Protein AF-A0A9P6AVG4-F1 (afdb_monomer)

pLDDT: mean 86.4, std 8.01, range [56.22, 94.56]

Sequence (54 aa):
HPFFSHLVALLSACESPGHTPPPQYTGPTDWLTDAIERSIHNLAARAYQAEHSL

Organism: NCBI:txid1448309

Foldseek 3Di:
DLLVVLVVQQVVCLVDPDPDDRDDDPDDDDPVSVVVVVVSVVVSVVVVVVVVVD

Solvent-accessible surface area (backbone atoms only — not comparable to full-atom values): 3402 Å² total; per-residue (Å²): 109,79,63,57,60,48,50,52,51,37,51,54,33,71,71,42,94,68,89,58,76,66,73,80,84,86,67,95,79,50,77,64,55,55,53,50,54,53,51,50,52,57,48,53,53,49,51,54,50,57,65,75,72,110

Secondary structure (DSSP, 8-state):
-HHHHHHHHHHHHHHSSS-PPPPPP-S---HHHHHHHHHHHHHHHHHHHHHHT-

Nearest PDB structures (foldseek):
  4nrj-assembly1_D  TM=4.315E-01  e=3.143E+00  Influenza B virus (B/Lee/1940)
  4l6y-assembly1_A  TM=4.312E-01  e=9.505E+00  Homo sapiens

Radius of gyration: 12.06 Å; Cα contacts (8 Å, |Δi|>4): 18; chains: 1; bounding box: 28×20×34 Å

Mean predicted aligned error: 4.4 Å

Structure (mmCIF, N/CA/C/O backbone):
data_AF-A0A9P6AVG4-F1
#
_entry.id   AF-A0A9P6AVG4-F1
#
loop_
_atom_site.group_PDB
_atom_site.id
_atom_site.type_symbol
_atom_site.label_atom_id
_atom_site.label_alt_id
_atom_site.label_comp_id
_atom_site.label_asym_id
_atom_site.label_entity_id
_atom_site.label_seq_id
_atom_site.pdbx_PDB_ins_code
_atom_site.Cartn_x
_atom_site.Cartn_y
_atom_site.Cartn_z
_atom_site.occupancy
_atom_site.B_iso_or_equiv
_atom_site.auth_seq_id
_atom_site.auth_comp_id
_atom_site.auth_asym_id
_atom_site.auth_atom_id
_atom_site.pdbx_PDB_model_num
ATOM 1 N N . HIS A 1 1 ? 13.006 4.847 -9.494 1.00 71.00 1 HIS A N 1
ATOM 2 C CA . HIS A 1 1 ? 11.862 4.311 -10.260 1.00 71.00 1 HIS A CA 1
ATOM 3 C C . HIS A 1 1 ? 10.647 5.192 -10.025 1.00 71.00 1 HIS A C 1
ATOM 5 O O . HIS A 1 1 ? 10.386 5.485 -8.863 1.00 71.00 1 HIS A O 1
ATOM 11 N N . PRO A 1 2 ? 9.912 5.600 -11.075 1.00 82.00 2 PRO A N 1
ATOM 12 C CA . PRO A 1 2 ? 8.734 6.470 -10.946 1.00 82.00 2 PRO A CA 1
ATOM 13 C C . PRO A 1 2 ? 7.661 5.884 -10.013 1.00 82.00 2 PRO A C 1
ATOM 15 O O . PRO A 1 2 ? 6.996 6.627 -9.299 1.00 82.00 2 PRO A O 1
ATOM 18 N N . PHE A 1 3 ? 7.560 4.553 -9.948 1.00 89.44 3 PHE A N 1
ATOM 19 C CA . PHE A 1 3 ? 6.660 3.859 -9.029 1.00 89.44 3 PHE A CA 1
ATOM 20 C C . PHE A 1 3 ? 7.005 4.066 -7.544 1.00 89.44 3 PHE A C 1
ATOM 22 O O . PHE A 1 3 ? 6.103 4.190 -6.731 1.00 89.44 3 PHE A O 1
ATOM 29 N N . PHE A 1 4 ? 8.284 4.178 -7.157 1.00 90.75 4 PHE A N 1
ATOM 30 C CA . PHE A 1 4 ? 8.635 4.381 -5.741 1.00 90.75 4 PHE A CA 1
ATOM 31 C C . PHE A 1 4 ? 8.200 5.749 -5.220 1.00 90.75 4 PHE A C 1
ATOM 33 O O . PHE A 1 4 ? 7.736 5.849 -4.091 1.00 90.75 4 PHE A O 1
ATOM 40 N N . SER A 1 5 ? 8.301 6.795 -6.040 1.00 91.75 5 SER A N 1
ATOM 41 C CA . SER A 1 5 ? 7.787 8.117 -5.671 1.00 91.75 5 SER A CA 1
ATOM 42 C C . SER A 1 5 ? 6.267 8.095 -5.501 1.00 91.75 5 SER A C 1
ATOM 44 O O . SER A 1 5 ? 5.752 8.685 -4.555 1.00 91.75 5 SER A O 1
ATOM 46 N N . HIS A 1 6 ? 5.561 7.369 -6.374 1.00 92.38 6 HIS A N 1
ATOM 47 C CA . HIS A 1 6 ? 4.125 7.142 -6.233 1.00 92.38 6 HIS A CA 1
ATOM 48 C C . HIS A 1 6 ? 3.791 6.356 -4.957 1.00 92.38 6 HIS A C 1
ATOM 50 O O . HIS A 1 6 ? 2.924 6.772 -4.197 1.00 92.38 6 HIS A O 1
ATOM 56 N N . LEU A 1 7 ? 4.525 5.277 -4.679 1.00 93.06 7 LEU A N 1
ATOM 57 C CA . LEU A 1 7 ? 4.344 4.448 -3.490 1.00 93.06 7 LEU A CA 1
ATOM 58 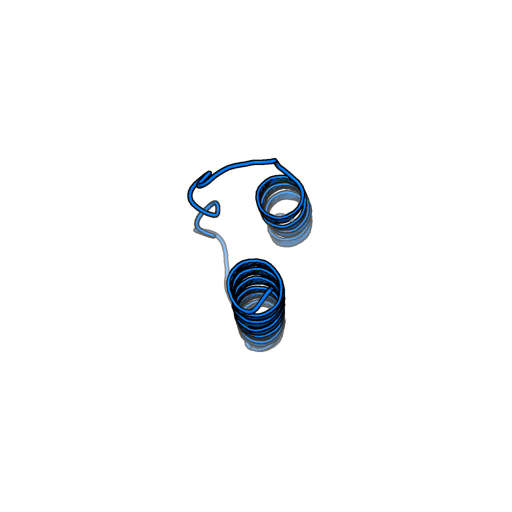C C . LEU A 1 7 ? 4.527 5.250 -2.196 1.00 93.06 7 LEU A C 1
ATOM 60 O O . LEU A 1 7 ? 3.722 5.116 -1.281 1.00 93.06 7 LEU A O 1
ATOM 64 N N . VAL A 1 8 ? 5.547 6.112 -2.129 1.00 93.25 8 VAL A N 1
ATOM 65 C CA . VAL A 1 8 ? 5.745 7.019 -0.987 1.00 93.25 8 VAL A CA 1
ATOM 66 C C . VAL A 1 8 ? 4.536 7.939 -0.819 1.00 93.25 8 VAL A C 1
ATOM 68 O O . VAL A 1 8 ? 3.995 8.025 0.277 1.00 93.25 8 VAL A O 1
ATOM 71 N N . ALA A 1 9 ? 4.068 8.572 -1.899 1.00 91.19 9 ALA A N 1
ATOM 72 C CA . ALA A 1 9 ? 2.903 9.452 -1.840 1.00 91.19 9 ALA A CA 1
ATOM 73 C C . ALA A 1 9 ? 1.624 8.710 -1.408 1.00 91.19 9 ALA A C 1
ATOM 75 O O . ALA A 1 9 ? 0.834 9.245 -0.632 1.00 91.19 9 ALA A O 1
ATOM 76 N N . LEU A 1 10 ? 1.433 7.476 -1.885 1.00 90.88 10 LEU A N 1
ATOM 77 C CA . LEU A 1 10 ? 0.293 6.633 -1.538 1.00 90.88 10 LEU A CA 1
ATOM 78 C C . LEU A 1 10 ? 0.303 6.256 -0.052 1.00 90.88 10 LEU A C 1
ATOM 80 O O . LEU A 1 10 ? -0.716 6.398 0.619 1.00 90.88 10 LEU A O 1
ATOM 84 N N . LEU A 1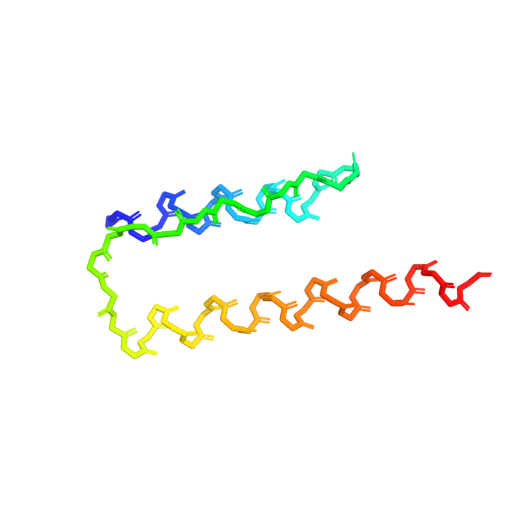 11 ? 1.454 5.834 0.477 1.00 91.06 11 LEU A N 1
ATOM 85 C CA . LEU A 1 11 ? 1.600 5.499 1.895 1.00 91.06 11 LEU A CA 1
ATOM 86 C C . LEU A 1 11 ? 1.397 6.727 2.788 1.00 91.06 11 LEU A C 1
ATOM 88 O O . LEU A 1 11 ? 0.645 6.651 3.756 1.00 91.06 11 LEU A O 1
ATOM 92 N N . SER A 1 12 ? 1.973 7.877 2.425 1.00 89.88 12 SER A N 1
ATOM 93 C CA . SER A 1 12 ? 1.752 9.128 3.161 1.00 89.88 12 SER A CA 1
ATOM 94 C C . SER A 1 12 ? 0.281 9.554 3.177 1.00 89.88 12 SER A C 1
ATOM 96 O O . SER A 1 12 ? -0.182 10.106 4.173 1.00 89.88 12 SER A O 1
ATOM 98 N N . ALA A 1 13 ? -0.474 9.288 2.105 1.00 87.69 13 ALA A N 1
ATOM 99 C CA . ALA A 1 13 ? -1.912 9.547 2.078 1.00 87.69 13 ALA A CA 1
ATOM 100 C C 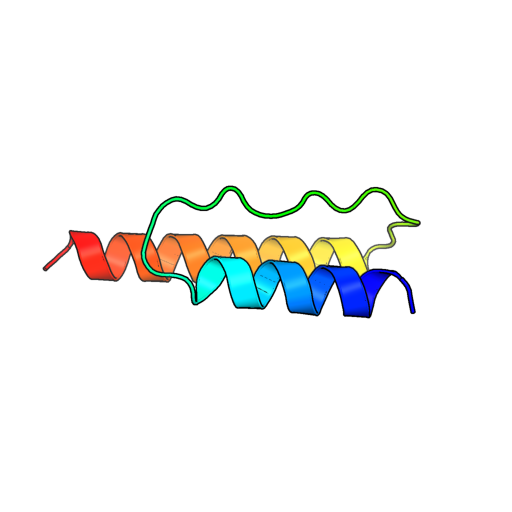. ALA A 1 13 ? -2.682 8.617 3.031 1.00 87.69 13 ALA A C 1
ATOM 102 O O . ALA A 1 13 ? -3.600 9.081 3.700 1.00 87.69 13 ALA A O 1
ATOM 103 N N . CYS A 1 14 ? -2.289 7.342 3.138 1.00 85.25 14 CYS A N 1
ATOM 104 C CA . CYS A 1 14 ? -2.888 6.396 4.085 1.00 85.25 14 CYS A CA 1
ATOM 105 C C . CYS A 1 14 ? -2.583 6.721 5.556 1.00 85.25 14 CYS A C 1
ATOM 107 O O . CYS A 1 14 ? -3.385 6.388 6.420 1.00 85.25 14 CYS A O 1
ATOM 109 N N . GLU A 1 15 ? -1.440 7.342 5.849 1.00 84.94 15 GLU A N 1
ATOM 110 C CA . GLU A 1 15 ? -1.067 7.757 7.211 1.00 84.94 15 GLU A CA 1
ATOM 111 C C . GLU A 1 15 ? -1.724 9.079 7.638 1.00 84.94 15 GLU A C 1
ATOM 113 O O . GLU A 1 15 ? -1.780 9.398 8.827 1.00 84.94 15 GLU A O 1
ATOM 118 N N . SER A 1 16 ? -2.194 9.881 6.680 1.00 81.62 16 SER A N 1
ATOM 119 C CA . SER A 1 16 ? -2.754 11.197 6.964 1.00 81.62 16 SER A CA 1
ATOM 120 C C . SER A 1 16 ? -4.136 11.080 7.622 1.00 81.62 16 SER A C 1
ATOM 122 O O . SER A 1 16 ? -5.006 10.393 7.086 1.00 81.62 16 SER A O 1
ATOM 124 N N . PRO A 1 17 ? -4.396 11.787 8.739 1.00 69.44 17 PRO A N 1
ATOM 125 C CA . PRO A 1 17 ? -5.733 11.850 9.310 1.00 69.44 17 PRO A CA 1
ATOM 126 C C . PRO A 1 17 ? -6.693 12.542 8.331 1.00 69.44 17 PRO A C 1
ATOM 128 O O . PRO A 1 17 ? -6.585 13.745 8.089 1.00 69.44 17 PRO A O 1
ATOM 131 N N . GLY A 1 18 ? -7.646 11.790 7.778 1.00 68.31 18 GLY A N 1
ATOM 132 C CA . GLY A 1 18 ? -8.710 12.314 6.919 1.00 68.31 18 GLY A CA 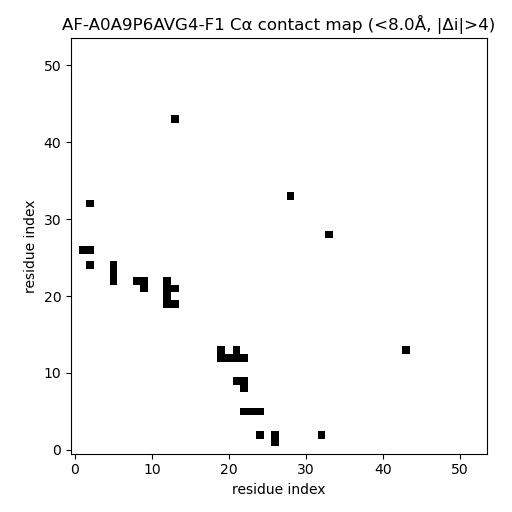1
ATOM 133 C C . GLY A 1 18 ? -8.903 11.545 5.611 1.00 68.31 18 GLY A C 1
ATOM 134 O O . GLY A 1 18 ? -8.238 10.559 5.325 1.00 68.31 18 GLY A O 1
ATOM 135 N N . HIS A 1 19 ? -9.841 12.018 4.790 1.00 65.06 19 HIS A N 1
ATOM 136 C CA . HIS A 1 19 ? -10.170 11.430 3.487 1.00 65.06 19 HIS A CA 1
ATOM 137 C C . HIS A 1 19 ? -9.329 12.048 2.361 1.00 65.06 19 HIS A C 1
ATOM 139 O O . HIS A 1 19 ? -9.875 12.547 1.374 1.00 65.06 19 HIS A O 1
ATOM 145 N N . THR A 1 20 ? -8.001 12.062 2.500 1.00 75.25 20 THR A N 1
ATOM 146 C CA . THR A 1 20 ? -7.145 12.476 1.380 1.00 75.25 20 THR A CA 1
ATOM 147 C C . THR A 1 20 ? -7.291 11.437 0.266 1.00 75.25 20 THR A C 1
ATOM 149 O O . THR A 1 20 ? -7.026 10.258 0.509 1.00 75.25 20 THR A O 1
ATOM 152 N N . PRO A 1 21 ? -7.741 11.819 -0.943 1.00 75.31 21 PRO A N 1
ATOM 153 C CA . PRO A 1 21 ? -7.872 10.861 -2.028 1.00 75.31 21 PRO A CA 1
ATOM 154 C C . PRO A 1 21 ? -6.487 10.287 -2.356 1.00 75.31 21 PRO A C 1
ATOM 156 O O . PRO A 1 21 ? -5.523 11.055 -2.452 1.00 75.31 21 PRO A O 1
ATOM 159 N N . PRO A 1 22 ? -6.360 8.958 -2.522 1.00 80.69 22 PRO A N 1
ATOM 160 C CA . PRO A 1 22 ? -5.080 8.360 -2.853 1.00 80.69 22 PRO A CA 1
ATOM 161 C C . PRO A 1 22 ? -4.588 8.924 -4.194 1.00 80.69 22 PRO A C 1
ATOM 163 O O . PRO A 1 22 ? -5.391 9.090 -5.120 1.00 80.69 22 PRO A O 1
ATOM 166 N N . PRO A 1 23 ? -3.286 9.235 -4.323 1.00 86.81 23 PRO A N 1
ATOM 167 C CA . PRO A 1 23 ? -2.727 9.642 -5.603 1.00 86.81 23 PRO A CA 1
ATOM 168 C C . PRO A 1 23 ? -2.973 8.542 -6.642 1.00 86.81 23 PRO A C 1
ATOM 170 O O . PRO A 1 23 ? -2.942 7.359 -6.317 1.00 86.81 23 PRO A O 1
ATOM 173 N N . GLN A 1 24 ? -3.199 8.925 -7.898 1.00 85.69 24 GLN A N 1
ATOM 174 C CA . GLN A 1 24 ? -3.318 7.983 -9.011 1.00 85.69 24 GLN A CA 1
ATOM 175 C C . GLN A 1 24 ? -1.951 7.783 -9.668 1.00 85.69 24 GLN A C 1
ATOM 177 O O . GLN A 1 24 ? -1.260 8.758 -9.980 1.00 85.69 24 GLN A O 1
ATOM 182 N N . TYR A 1 25 ? -1.557 6.533 -9.907 1.00 88.50 25 TYR A N 1
ATOM 183 C CA . TYR A 1 25 ? -0.375 6.241 -10.707 1.00 88.50 25 TYR A CA 1
ATOM 184 C C . TYR A 1 25 ? -0.694 6.383 -12.198 1.00 88.50 25 TYR A C 1
ATOM 186 O O . TYR A 1 25 ? -1.641 5.788 -12.703 1.00 88.50 25 TYR A O 1
ATOM 194 N N . THR A 1 26 ? 0.086 7.192 -12.916 1.00 88.50 26 THR A N 1
ATOM 195 C CA . THR A 1 26 ? -0.057 7.412 -14.371 1.00 88.50 26 THR A CA 1
ATOM 196 C C . THR A 1 26 ? 1.164 6.934 -15.161 1.00 88.50 26 THR A C 1
ATOM 198 O O . THR A 1 26 ? 1.295 7.214 -16.352 1.00 88.50 26 THR A O 1
ATOM 201 N N . GLY A 1 27 ? 2.090 6.241 -14.493 1.00 87.88 27 GLY A N 1
ATOM 202 C CA . GLY A 1 27 ? 3.319 5.743 -15.096 1.00 87.88 27 GLY A CA 1
ATOM 203 C C . GLY A 1 27 ? 3.183 4.346 -15.715 1.00 87.88 27 GLY A C 1
ATOM 204 O O . GLY A 1 27 ? 2.106 3.747 -15.705 1.00 87.88 27 GLY A O 1
ATOM 205 N N . PRO A 1 28 ? 4.291 3.804 -16.254 1.00 88.94 28 PRO A N 1
ATOM 206 C CA . PRO A 1 28 ? 4.334 2.439 -16.764 1.00 88.94 28 PRO A CA 1
ATOM 207 C C . PRO A 1 28 ? 3.952 1.440 -15.673 1.00 88.94 28 PRO A C 1
ATOM 209 O O . PRO A 1 28 ? 4.603 1.383 -14.633 1.00 88.94 28 PRO A O 1
ATOM 212 N N . THR A 1 29 ? 2.908 0.663 -15.936 1.00 88.00 29 THR A N 1
ATOM 213 C CA . THR A 1 29 ? 2.363 -0.324 -15.003 1.00 88.00 29 THR A CA 1
ATOM 214 C C . THR A 1 29 ? 2.694 -1.726 -15.503 1.00 88.00 29 THR A C 1
ATOM 216 O O . THR A 1 29 ? 2.558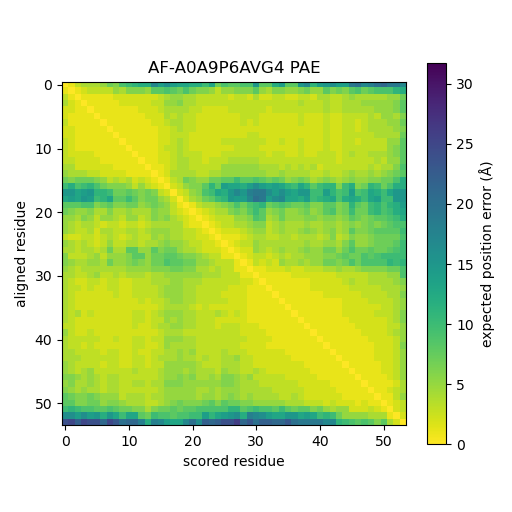 -2.025 -16.691 1.00 88.00 29 THR A O 1
ATOM 219 N N . ASP A 1 30 ? 3.153 -2.575 -14.594 1.00 92.19 30 ASP A N 1
ATOM 220 C CA . ASP A 1 30 ? 3.314 -4.012 -14.774 1.00 92.19 30 ASP A CA 1
ATOM 221 C C . ASP A 1 30 ? 2.569 -4.792 -13.674 1.00 92.19 30 ASP A C 1
ATOM 223 O O . ASP A 1 30 ? 2.011 -4.224 -12.729 1.00 92.19 30 ASP A O 1
ATOM 227 N N . TRP A 1 31 ? 2.599 -6.122 -13.780 1.00 93.50 31 TRP A N 1
ATOM 228 C CA . TRP A 1 31 ? 1.931 -7.012 -12.830 1.00 93.50 31 TRP A CA 1
ATOM 229 C C . TRP A 1 31 ? 2.376 -6.791 -11.375 1.00 93.50 31 TRP A C 1
ATOM 231 O O . TRP A 1 31 ? 1.595 -7.038 -10.454 1.00 93.50 31 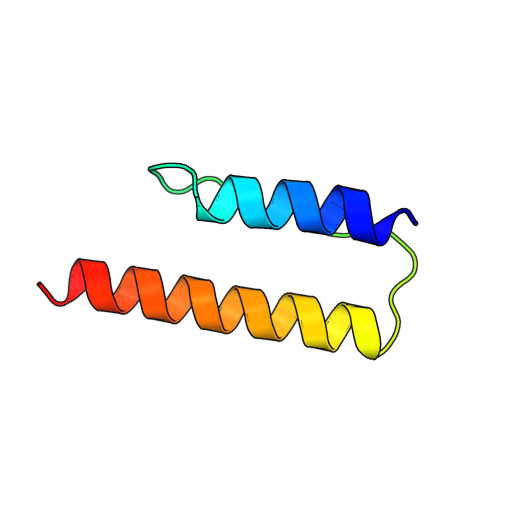TRP A O 1
ATOM 241 N N . LEU A 1 32 ? 3.620 -6.349 -11.158 1.00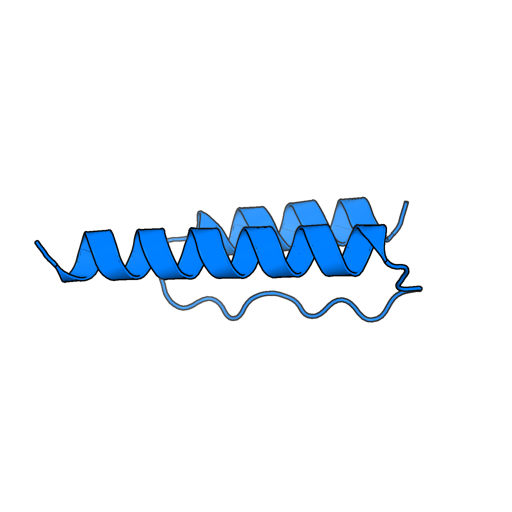 93.00 32 LEU A N 1
ATOM 242 C CA . LEU A 1 32 ? 4.174 -6.116 -9.830 1.00 93.00 32 LEU A CA 1
ATOM 243 C C . LEU A 1 32 ? 3.587 -4.831 -9.245 1.00 93.00 32 LEU A C 1
ATOM 245 O O . LEU A 1 32 ? 3.126 -4.838 -8.102 1.00 93.00 32 LEU A O 1
ATOM 249 N N . THR A 1 33 ? 3.555 -3.753 -10.029 1.00 92.75 33 THR A N 1
ATOM 250 C CA . THR A 1 33 ? 2.945 -2.483 -9.607 1.00 92.75 33 THR A CA 1
ATOM 251 C C . THR A 1 33 ? 1.451 -2.643 -9.302 1.00 92.75 33 THR A C 1
ATOM 253 O O . THR A 1 33 ? 1.011 -2.234 -8.226 1.00 92.75 33 THR A O 1
ATOM 256 N N . ASP A 1 34 ? 0.708 -3.378 -10.139 1.00 91.31 34 ASP A N 1
ATOM 257 C CA . ASP A 1 34 ? -0.715 -3.682 -9.922 1.00 91.31 34 ASP A CA 1
ATOM 258 C C . ASP A 1 34 ? -0.963 -4.485 -8.634 1.00 91.31 34 ASP A C 1
ATOM 260 O O . ASP A 1 34 ? -1.938 -4.261 -7.906 1.00 91.31 34 ASP A O 1
ATOM 264 N N . ALA A 1 35 ? -0.103 -5.470 -8.357 1.00 94.50 35 ALA A N 1
ATOM 265 C CA . ALA A 1 35 ? -0.209 -6.301 -7.162 1.00 94.50 35 ALA A CA 1
ATOM 266 C C . ALA A 1 35 ? 0.048 -5.489 -5.883 1.00 94.50 35 ALA A C 1
ATOM 268 O O . ALA A 1 35 ? -0.644 -5.686 -4.875 1.00 94.50 35 ALA A O 1
ATOM 269 N N . ILE A 1 36 ? 1.012 -4.565 -5.929 1.00 93.38 36 ILE A N 1
ATOM 270 C CA . ILE A 1 36 ? 1.352 -3.687 -4.806 1.00 93.38 36 ILE A CA 1
ATOM 271 C C . ILE A 1 36 ? 0.204 -2.710 -4.528 1.00 93.38 36 ILE A C 1
ATOM 273 O O . ILE A 1 36 ? -0.274 -2.662 -3.393 1.00 93.38 36 ILE A O 1
ATOM 277 N N . GLU A 1 37 ? -0.295 -1.997 -5.543 1.00 91.31 37 GLU A N 1
ATOM 278 C CA . GLU A 1 37 ? -1.390 -1.027 -5.376 1.00 91.31 37 GLU A CA 1
ATOM 279 C C . GLU A 1 37 ? -2.646 -1.679 -4.788 1.00 91.31 37 GLU A C 1
ATOM 281 O O . GLU A 1 37 ? -3.224 -1.194 -3.811 1.00 91.31 37 GLU A O 1
ATOM 286 N N . ARG A 1 38 ? -3.028 -2.847 -5.315 1.00 91.88 38 ARG A N 1
ATOM 287 C CA . ARG A 1 38 ? -4.188 -3.603 -4.828 1.00 91.88 38 ARG A CA 1
ATOM 288 C C . ARG A 1 38 ? -4.031 -4.059 -3.381 1.00 91.88 38 ARG A C 1
ATOM 290 O O . ARG A 1 38 ? -4.988 -4.010 -2.609 1.00 91.88 38 ARG A O 1
ATOM 297 N N . SER A 1 39 ? -2.834 -4.505 -3.005 1.00 94.56 39 SER A N 1
ATOM 298 C CA . SER A 1 39 ? -2.547 -4.944 -1.636 1.00 94.56 39 SER A CA 1
ATOM 299 C C . SER A 1 39 ? -2.654 -3.788 -0.642 1.00 94.56 39 SER A C 1
ATOM 301 O O . SER A 1 39 ? -3.241 -3.960 0.428 1.00 94.56 39 SER A O 1
ATOM 303 N N . ILE A 1 40 ? -2.151 -2.608 -1.015 1.00 92.25 40 ILE A N 1
ATOM 304 C CA . ILE A 1 40 ? -2.232 -1.392 -0.196 1.00 92.25 40 ILE A CA 1
ATOM 305 C C . ILE A 1 40 ? -3.683 -0.931 -0.062 1.00 92.25 40 ILE A C 1
ATOM 307 O O . ILE A 1 40 ? -4.130 -0.676 1.054 1.00 92.25 40 ILE A O 1
ATOM 311 N N . HIS A 1 41 ? -4.448 -0.913 -1.155 1.00 88.75 41 HIS A N 1
ATOM 312 C CA . HIS A 1 41 ? -5.869 -0.565 -1.116 1.00 88.75 41 HIS A CA 1
ATOM 313 C C . HIS A 1 41 ? -6.655 -1.473 -0.156 1.00 88.75 41 HIS A C 1
ATOM 315 O O . HIS A 1 41 ? -7.390 -0.995 0.709 1.00 88.75 41 HIS A O 1
ATOM 321 N N . ASN A 1 42 ? -6.437 -2.788 -0.240 1.00 92.81 42 ASN A N 1
ATOM 322 C CA . ASN A 1 42 ? -7.067 -3.757 0.657 1.00 92.81 42 ASN A CA 1
ATOM 323 C C . ASN A 1 42 ? -6.627 -3.593 2.122 1.00 92.81 42 ASN A C 1
ATOM 325 O O . ASN A 1 42 ? -7.377 -3.937 3.037 1.00 92.81 42 ASN A O 1
ATOM 329 N N . LEU 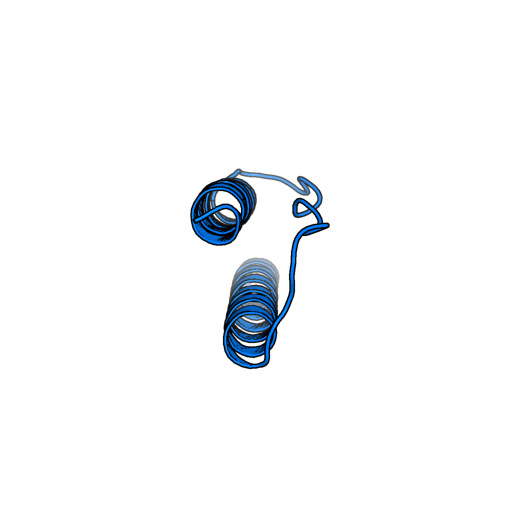A 1 43 ? -5.397 -3.140 2.374 1.00 91.12 43 LEU A N 1
ATOM 330 C CA . LEU A 1 43 ? -4.921 -2.855 3.727 1.00 91.12 43 LEU A CA 1
ATOM 331 C C . LEU A 1 43 ? -5.583 -1.592 4.290 1.00 91.12 43 LEU A C 1
ATOM 333 O O . LEU A 1 43 ? -6.132 -1.651 5.387 1.00 91.12 43 LEU A O 1
ATOM 337 N N . ALA A 1 44 ? -5.597 -0.502 3.522 1.00 87.56 44 ALA A N 1
ATOM 338 C CA . ALA A 1 44 ? -6.231 0.755 3.908 1.00 87.56 44 ALA A CA 1
ATOM 339 C C . ALA A 1 44 ? -7.737 0.581 4.167 1.00 87.56 44 ALA A C 1
ATOM 341 O O . ALA A 1 44 ? -8.247 1.046 5.183 1.00 87.56 44 ALA A O 1
ATOM 342 N N . ALA A 1 45 ? -8.440 -0.170 3.311 1.00 87.25 45 ALA A N 1
ATOM 343 C CA . ALA A 1 45 ? -9.857 -0.472 3.504 1.00 87.25 45 ALA A CA 1
ATOM 344 C C . ALA A 1 45 ? -10.119 -1.245 4.810 1.00 87.25 45 ALA A C 1
ATOM 346 O O . ALA A 1 45 ? -11.070 -0.939 5.527 1.00 87.25 45 ALA A O 1
ATOM 347 N N . ARG A 1 46 ? -9.262 -2.219 5.150 1.00 89.75 46 ARG A N 1
ATOM 348 C CA . ARG A 1 46 ? -9.369 -2.974 6.410 1.00 89.75 46 ARG A CA 1
ATOM 349 C C . ARG A 1 46 ? -9.067 -2.114 7.633 1.00 89.75 46 ARG A C 1
ATOM 351 O O . ARG A 1 46 ? -9.761 -2.258 8.633 1.00 89.75 46 ARG A O 1
ATOM 358 N N . ALA A 1 47 ? -8.067 -1.236 7.556 1.00 87.94 47 ALA A N 1
ATOM 359 C CA . ALA A 1 47 ? -7.750 -0.297 8.6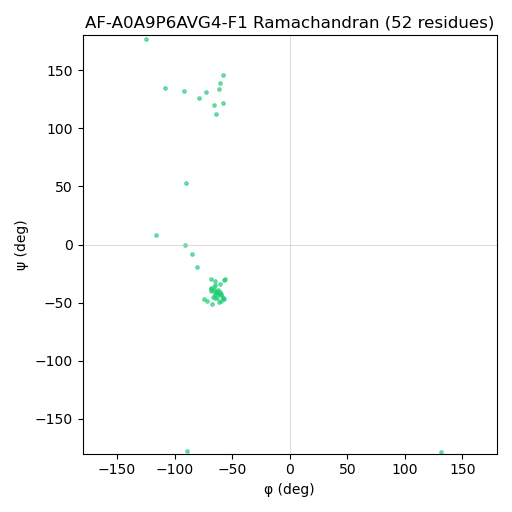31 1.00 87.94 47 ALA A CA 1
ATOM 360 C C . ALA A 1 47 ? -8.933 0.645 8.900 1.00 87.94 47 ALA A C 1
ATOM 362 O O . ALA A 1 47 ? -9.421 0.706 10.024 1.00 87.94 47 ALA A O 1
ATOM 363 N N . TYR A 1 48 ? -9.482 1.253 7.844 1.00 83.56 48 TYR A N 1
ATOM 364 C CA . TYR A 1 48 ? -10.666 2.108 7.935 1.00 83.56 48 TYR A CA 1
ATOM 365 C C . TYR A 1 48 ? -11.873 1.375 8.538 1.00 83.56 48 TYR A C 1
ATOM 367 O O . TYR A 1 48 ? -12.540 1.893 9.432 1.00 83.56 48 TYR A O 1
ATOM 375 N N . GLN A 1 49 ? -12.148 0.146 8.083 1.00 88.31 49 GLN A N 1
ATOM 376 C CA . GLN A 1 49 ? -13.219 -0.682 8.643 1.00 88.31 49 GLN A CA 1
ATOM 377 C C . GLN A 1 49 ? -12.995 -0.991 10.125 1.00 88.31 49 GLN A C 1
ATOM 379 O O . GLN A 1 49 ? -13.947 -0.929 10.899 1.00 88.31 49 GLN A O 1
ATOM 384 N N . ALA A 1 50 ? -11.764 -1.317 10.524 1.00 88.69 50 ALA A N 1
ATOM 385 C CA . ALA A 1 50 ? -11.429 -1.591 11.916 1.00 88.69 50 ALA A CA 1
ATOM 386 C C . ALA A 1 50 ? -11.635 -0.354 12.803 1.00 88.69 50 ALA A C 1
ATOM 388 O O . ALA A 1 50 ? -12.188 -0.482 13.891 1.00 88.69 50 ALA A O 1
ATOM 389 N N . GLU A 1 51 ? -11.265 0.834 12.319 1.00 87.19 51 GLU A N 1
ATOM 390 C CA . GLU A 1 51 ? -11.472 2.106 13.023 1.00 87.19 51 GLU A CA 1
ATOM 391 C C . GLU A 1 51 ? -12.955 2.468 13.185 1.00 87.19 51 GLU A C 1
ATOM 393 O O . GLU A 1 51 ? -13.342 2.986 14.225 1.00 87.19 51 GLU A O 1
ATOM 398 N N . HIS A 1 52 ? -13.796 2.170 12.188 1.00 82.31 52 HIS A N 1
ATOM 399 C CA . HIS A 1 52 ? -15.238 2.466 12.223 1.00 82.31 52 HIS A CA 1
ATOM 400 C C . HIS A 1 52 ? -16.077 1.387 12.920 1.00 82.31 52 HIS A C 1
ATOM 402 O O . HIS A 1 52 ? -17.280 1.567 13.103 1.00 82.31 52 HIS A O 1
ATOM 408 N N . SER A 1 53 ? -15.471 0.248 13.263 1.00 78.81 53 SER A N 1
ATOM 409 C CA . SER A 1 53 ? -16.139 -0.845 13.982 1.00 78.81 53 SER A CA 1
ATOM 410 C C . SER A 1 53 ? -16.000 -0.736 15.509 1.00 78.81 53 SER A C 1
ATOM 412 O O . SER A 1 53 ? -16.506 -1.612 16.213 1.00 78.81 53 SER A O 1
ATOM 414 N N . LEU A 1 54 ? -15.304 0.294 16.007 1.00 56.22 54 LEU A N 1
ATOM 415 C CA . LEU A 1 54 ? -15.130 0.629 17.427 1.00 56.22 54 LEU A CA 1
ATOM 416 C C . LEU A 1 54 ? -16.111 1.724 17.861 1.00 56.22 54 LEU A C 1
ATOM 418 O O . LEU A 1 54 ? -16.552 1.653 19.031 1.00 56.22 54 LEU A O 1
#